Protein AF-A0A7X9BQW9-F1 (afdb_monomer)

Foldseek 3Di:
DPPDADECLVPQVVDPDDDDDDPDDPVVVVCCVVVVDKDDDFDQAAHFQDCQQQDADPVRDGLFHPPDGQQCSQVRHPPPDHGFHAHPVGDTRHGGDDDTD

Solvent-accessible surface area (backbone atoms only — not comparable to full-atom values): 6336 Å² total; per-residue (Å²): 115,55,88,59,78,58,74,45,72,85,47,54,90,76,48,100,71,86,83,89,42,62,99,66,61,68,67,59,54,49,34,35,78,71,64,76,38,78,58,78,65,51,34,93,53,31,24,42,36,43,68,76,56,64,35,60,52,95,89,68,52,46,57,35,59,85,90,49,57,54,79,59,31,49,83,64,38,63,92,94,55,62,35,48,23,64,52,99,88,67,53,57,40,30,58,64,34,63,68,63,131

Sequence (101 aa):
NTVMPWLFDSIEPLADGLVAHFETLIQAQIDVFSGKVSPSGLLPITLPASEEVIAVDEDGECISRNDVPGYDKDLYLPEGMTYAYKDEFGNEYKLGFGLTY

Secondary structure (DSSP, 8-state):
--SS----TTTGGG-S------S--HHHHHHHHTTSS------SSPPBS-GGGG-B-TTS-BSS-TTS-GGGGGGTSPTT--SB-B-TT--B--TT-----

Mean predicted aligned error: 3.21 Å

pLDDT: mean 93.96, std 2.71, range [81.0, 97.25]

Structure (mmCIF, N/C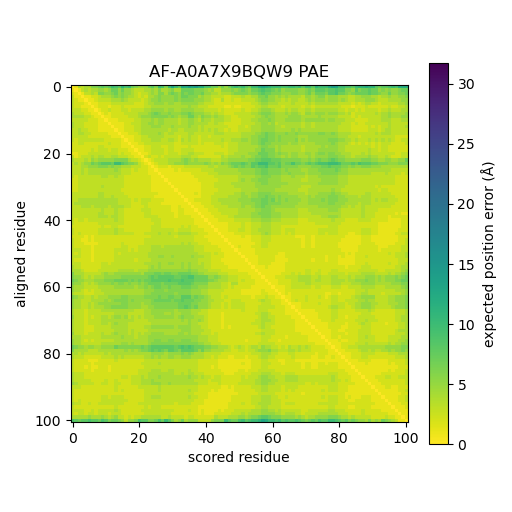A/C/O backbone):
data_AF-A0A7X9BQW9-F1
#
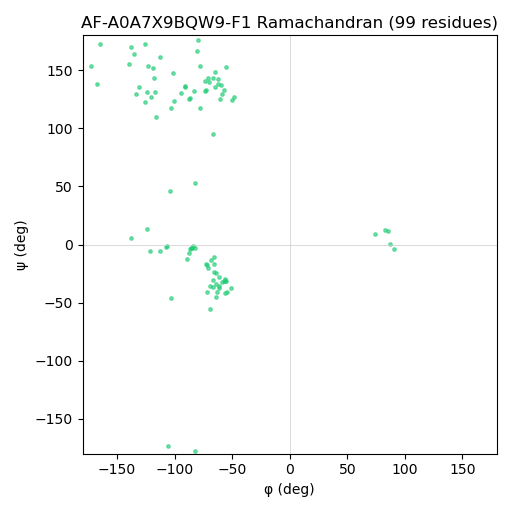_entry.id   AF-A0A7X9BQW9-F1
#
loop_
_atom_site.group_PDB
_atom_site.id
_atom_site.type_symbol
_atom_site.label_atom_id
_atom_site.label_alt_id
_atom_site.label_comp_id
_atom_site.label_asym_id
_atom_site.label_entity_id
_atom_site.label_seq_id
_atom_site.pdbx_PDB_ins_code
_atom_site.Cartn_x
_atom_site.Cartn_y
_atom_site.Cartn_z
_atom_site.occupancy
_atom_site.B_iso_or_equiv
_atom_site.auth_seq_id
_atom_site.auth_comp_id
_atom_site.auth_asym_id
_atom_site.auth_atom_id
_atom_site.pdbx_PDB_model_num
ATOM 1 N N . ASN A 1 1 ? 4.114 2.976 10.856 1.00 81.00 1 ASN A N 1
ATOM 2 C CA . ASN A 1 1 ? 3.975 4.334 10.290 1.00 81.00 1 ASN A CA 1
ATOM 3 C C . ASN A 1 1 ? 4.302 4.277 8.802 1.00 81.00 1 ASN A C 1
ATOM 5 O O . ASN A 1 1 ? 5.449 4.026 8.452 1.00 81.00 1 ASN A O 1
ATOM 9 N N . THR A 1 2 ? 3.306 4.456 7.939 1.00 86.94 2 THR A N 1
ATOM 10 C CA . THR A 1 2 ? 3.350 4.197 6.488 1.00 86.94 2 THR A CA 1
ATOM 11 C C . THR A 1 2 ? 3.466 5.504 5.691 1.00 86.94 2 THR A C 1
ATOM 13 O O . THR A 1 2 ? 2.749 5.721 4.725 1.00 86.94 2 THR A O 1
ATOM 16 N N . VAL A 1 3 ? 4.353 6.419 6.100 1.00 86.25 3 VAL A N 1
ATOM 17 C CA . VAL A 1 3 ? 4.564 7.712 5.403 1.00 86.25 3 VAL A CA 1
ATOM 18 C C . VAL A 1 3 ? 5.201 7.579 4.013 1.00 86.25 3 VAL A C 1
ATOM 20 O O . VAL A 1 3 ? 5.198 8.534 3.244 1.00 86.25 3 VAL A O 1
ATOM 23 N N . MET A 1 4 ? 5.739 6.403 3.689 1.00 89.12 4 MET A N 1
ATOM 24 C CA . MET A 1 4 ? 6.301 6.040 2.387 1.00 89.12 4 MET A CA 1
ATOM 25 C C . MET A 1 4 ? 5.813 4.637 1.994 1.00 89.12 4 MET A C 1
ATOM 27 O O . MET A 1 4 ? 5.329 3.911 2.869 1.00 89.12 4 MET A O 1
ATOM 31 N N . PRO A 1 5 ? 5.928 4.241 0.714 1.00 90.44 5 PRO A N 1
ATOM 32 C CA . PRO A 1 5 ? 5.650 2.871 0.299 1.00 90.44 5 PRO A CA 1
ATOM 33 C C . PRO A 1 5 ? 6.605 1.881 0.979 1.00 90.44 5 PRO A C 1
ATOM 35 O O . PRO A 1 5 ? 7.799 2.147 1.096 1.00 90.44 5 PRO A O 1
ATOM 38 N N . TRP A 1 6 ? 6.066 0.745 1.416 1.00 92.12 6 TRP A N 1
ATOM 39 C CA . TRP A 1 6 ? 6.804 -0.347 2.052 1.00 92.12 6 TRP A CA 1
ATOM 40 C C . TRP A 1 6 ? 6.666 -1.620 1.223 1.00 92.12 6 TRP A C 1
ATOM 42 O O . TRP A 1 6 ? 5.645 -1.814 0.563 1.00 92.12 6 TRP A O 1
ATOM 52 N N . LEU A 1 7 ? 7.676 -2.482 1.307 1.00 94.56 7 LEU A N 1
ATOM 53 C CA . LEU A 1 7 ? 7.632 -3.845 0.788 1.00 94.56 7 LEU A CA 1
ATOM 54 C C . LEU A 1 7 ? 7.060 -4.772 1.861 1.00 94.56 7 LEU A C 1
ATOM 56 O O . LEU A 1 7 ? 7.542 -4.769 2.996 1.00 94.56 7 LEU A O 1
ATOM 60 N N . PHE A 1 8 ? 6.009 -5.514 1.514 1.00 92.44 8 PHE A N 1
ATOM 61 C CA . PHE A 1 8 ? 5.297 -6.414 2.432 1.00 92.44 8 PHE A CA 1
ATOM 62 C C . PHE A 1 8 ? 5.447 -7.894 2.082 1.00 92.44 8 PHE A C 1
ATOM 64 O O . PHE A 1 8 ? 5.049 -8.735 2.880 1.00 92.44 8 PHE A O 1
ATOM 71 N N . ASP A 1 9 ? 6.076 -8.209 0.956 1.00 89.75 9 ASP A N 1
ATOM 72 C CA . ASP A 1 9 ? 6.349 -9.565 0.471 1.00 89.75 9 ASP A CA 1
ATOM 73 C C . ASP A 1 9 ? 7.020 -10.477 1.508 1.00 89.75 9 ASP A C 1
ATOM 75 O O . ASP A 1 9 ? 6.689 -11.654 1.610 1.00 89.75 9 ASP A O 1
ATOM 79 N N . SER A 1 10 ? 7.919 -9.928 2.321 1.00 90.12 10 SER A N 1
ATOM 80 C CA . SER A 1 10 ? 8.596 -10.659 3.398 1.00 90.12 10 SER A CA 1
ATOM 81 C C . SER A 1 10 ? 7.872 -10.629 4.750 1.00 90.12 10 SER A C 1
ATOM 83 O O . SER A 1 10 ? 8.246 -11.374 5.656 1.00 90.12 10 SER A O 1
ATOM 85 N N . ILE A 1 11 ? 6.865 -9.766 4.914 1.00 90.12 11 ILE A N 1
ATOM 86 C CA . ILE A 1 11 ? 6.200 -9.501 6.200 1.00 90.12 11 ILE A CA 1
ATOM 87 C C . ILE A 1 11 ? 4.846 -10.198 6.277 1.00 90.12 11 ILE A C 1
ATOM 89 O O . ILE A 1 11 ? 4.534 -10.804 7.299 1.00 90.12 11 ILE A O 1
ATOM 93 N N . GLU A 1 12 ? 4.042 -10.095 5.222 1.00 92.50 12 GLU A N 1
ATOM 94 C CA . GLU A 1 12 ? 2.680 -10.629 5.183 1.00 92.50 12 GLU A CA 1
ATOM 95 C C . GLU A 1 12 ? 2.614 -12.136 5.478 1.00 92.50 12 GLU A C 1
ATOM 97 O O . GLU A 1 12 ? 1.834 -12.490 6.362 1.00 92.50 12 GLU A O 1
ATOM 102 N N . PRO A 1 13 ? 3.512 -13.002 4.957 1.00 92.38 13 PRO A N 1
ATOM 103 C CA . PRO A 1 13 ? 3.467 -14.436 5.266 1.00 92.38 13 PRO A CA 1
ATOM 104 C C . PRO A 1 13 ? 3.749 -14.781 6.737 1.00 92.38 13 PRO A C 1
ATOM 106 O O . PRO A 1 13 ? 3.620 -15.933 7.151 1.00 92.38 13 PRO A O 1
ATOM 109 N N . LEU A 1 14 ? 4.220 -13.808 7.523 1.00 94.56 14 LEU A N 1
ATOM 110 C CA . LEU A 1 14 ? 4.582 -13.964 8.931 1.00 94.56 14 LEU A CA 1
ATOM 111 C C . LEU A 1 14 ? 3.560 -13.318 9.878 1.00 94.56 14 LEU A C 1
ATOM 113 O O . LEU A 1 14 ? 3.759 -13.370 11.094 1.00 94.56 14 LEU A O 1
ATOM 117 N N . ALA A 1 15 ? 2.511 -12.679 9.354 1.00 92.88 15 ALA A N 1
ATOM 118 C CA . ALA A 1 15 ? 1.579 -11.8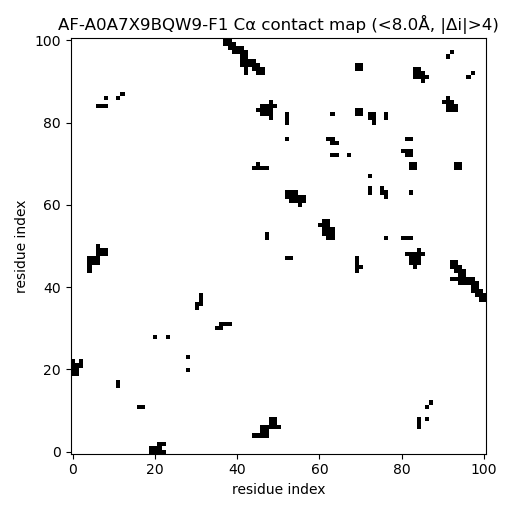74 10.131 1.00 92.88 15 ALA A CA 1
ATOM 119 C C . ALA A 1 15 ? 0.130 -12.351 9.963 1.00 92.88 15 ALA A C 1
ATOM 121 O O . ALA A 1 15 ? -0.375 -12.440 8.855 1.00 92.88 15 ALA A O 1
ATOM 122 N N . ASP A 1 16 ? -0.589 -12.537 11.076 1.00 93.00 16 ASP A N 1
ATOM 123 C CA . ASP A 1 16 ? -2.037 -12.820 11.046 1.00 93.00 16 ASP A CA 1
ATOM 124 C C . ASP A 1 16 ? -2.882 -11.586 10.672 1.00 93.00 16 ASP A C 1
ATOM 126 O O . ASP A 1 16 ? -4.072 -11.683 10.374 1.00 93.00 16 ASP A O 1
ATOM 130 N N . GLY A 1 17 ? -2.291 -10.394 10.755 1.00 89.94 17 GLY A N 1
ATOM 131 C CA . GLY A 1 17 ? -2.965 -9.143 10.451 1.00 89.94 17 GLY A CA 1
ATOM 132 C C . GLY A 1 17 ? -1.987 -7.984 10.341 1.00 89.94 17 GLY A C 1
ATOM 133 O O . GLY A 1 17 ? -1.074 -7.831 11.155 1.00 89.94 17 GLY A O 1
ATOM 134 N N . LEU A 1 18 ? -2.207 -7.135 9.340 1.00 90.31 18 LEU A N 1
ATOM 135 C CA . LEU A 1 18 ? -1.374 -5.973 9.065 1.00 90.31 18 LEU A CA 1
ATOM 136 C C . LEU A 1 18 ? -2.213 -4.699 9.147 1.00 90.31 18 LEU A C 1
ATOM 138 O O . LEU A 1 18 ? -3.234 -4.564 8.476 1.00 90.31 18 LEU A O 1
ATOM 142 N N . VAL A 1 19 ? -1.761 -3.737 9.956 1.00 91.19 19 VAL A N 1
ATOM 143 C CA . VAL A 1 19 ? -2.383 -2.411 10.029 1.00 91.19 19 VAL A CA 1
ATOM 144 C C . VAL A 1 19 ? -1.398 -1.351 9.565 1.00 91.19 19 VAL A C 1
ATOM 146 O O . VAL A 1 19 ? -0.432 -1.016 10.253 1.00 91.19 19 VAL A O 1
ATOM 149 N N . ALA A 1 20 ? -1.680 -0.777 8.398 1.00 90.31 20 ALA A N 1
ATOM 150 C CA . ALA A 1 20 ? -1.010 0.424 7.933 1.00 90.31 20 ALA A CA 1
ATOM 151 C C . ALA A 1 20 ? -1.607 1.644 8.647 1.00 90.31 20 ALA A C 1
ATOM 153 O O . ALA A 1 20 ? -2.789 1.954 8.502 1.00 90.31 20 ALA A O 1
ATOM 154 N N . HIS A 1 21 ? -0.784 2.350 9.420 1.00 90.88 21 HIS A N 1
ATOM 155 C CA . HIS A 1 21 ? -1.171 3.596 10.078 1.00 90.88 21 HIS A CA 1
ATOM 156 C C . HIS A 1 21 ? -0.225 4.725 9.671 1.00 90.88 21 HIS A C 1
ATOM 158 O O . HIS A 1 21 ? 0.951 4.494 9.391 1.00 90.88 21 HIS A O 1
ATOM 164 N N . PHE A 1 22 ? -0.725 5.954 9.715 1.00 90.00 22 PHE A N 1
ATOM 165 C CA . PHE A 1 22 ? 0.045 7.171 9.460 1.00 90.00 22 PHE A CA 1
ATOM 166 C C . PHE A 1 22 ? 0.326 7.907 10.774 1.00 90.00 22 PHE A C 1
ATOM 168 O O . PHE A 1 22 ? 0.014 7.409 11.864 1.00 90.00 22 PHE A O 1
ATOM 175 N N . GLU A 1 23 ? 0.903 9.102 10.682 1.00 89.44 23 GLU A N 1
ATOM 176 C CA . GLU A 1 23 ? 0.985 10.021 11.812 1.00 89.44 23 GLU A CA 1
ATOM 177 C C . GLU A 1 23 ? -0.420 10.500 12.196 1.00 89.44 23 GLU A C 1
ATOM 179 O O . GLU A 1 23 ? -0.989 11.416 11.608 1.00 89.44 23 GLU A O 1
ATOM 184 N N . THR A 1 24 ? -1.006 9.818 13.177 1.00 88.50 24 THR A N 1
ATOM 185 C CA . THR A 1 24 ? -2.329 10.104 13.734 1.00 88.50 24 THR A CA 1
ATOM 186 C C . THR A 1 24 ? -2.302 9.969 15.254 1.00 88.50 24 THR A C 1
ATOM 188 O O . THR A 1 24 ? -1.336 9.470 15.836 1.00 88.50 24 THR A O 1
ATOM 191 N N . LEU A 1 25 ? -3.377 10.392 15.915 1.00 93.94 25 LEU A N 1
ATOM 192 C CA . LEU A 1 25 ? -3.518 10.318 17.365 1.00 93.94 25 LEU A CA 1
ATOM 193 C C . LEU A 1 25 ? -3.398 8.868 17.856 1.00 93.94 25 LEU A C 1
ATOM 195 O O . LEU A 1 25 ? -4.121 7.991 17.386 1.00 93.94 25 LEU A O 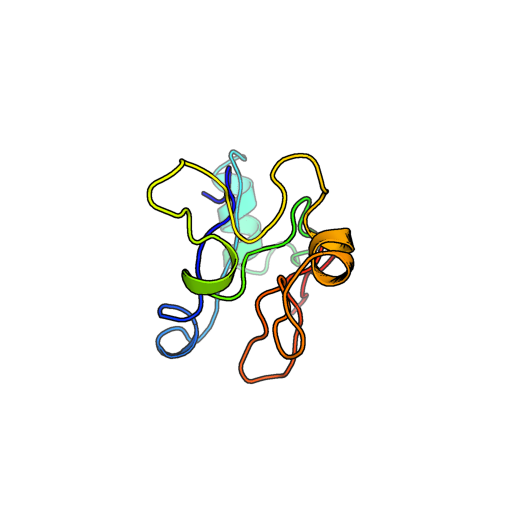1
ATOM 199 N N . ILE A 1 26 ? -2.550 8.630 18.861 1.00 94.44 26 ILE A N 1
ATOM 200 C CA . ILE A 1 26 ? -2.378 7.303 19.483 1.00 94.44 26 ILE A CA 1
ATOM 201 C C . ILE A 1 26 ? -3.727 6.746 19.957 1.00 94.44 26 ILE A C 1
ATOM 203 O O . ILE A 1 26 ? -4.026 5.577 19.733 1.00 94.44 26 ILE A O 1
ATOM 207 N N . GLN A 1 27 ? -4.583 7.590 20.542 1.00 96.44 27 GLN A N 1
ATOM 208 C CA . GLN A 1 27 ? -5.909 7.165 20.994 1.00 96.44 27 GLN A CA 1
ATOM 209 C C . GLN A 1 27 ? -6.790 6.654 19.846 1.00 96.44 27 GLN A C 1
ATOM 211 O O . GLN A 1 27 ? -7.508 5.680 20.032 1.00 96.44 27 GLN A O 1
ATOM 216 N N . ALA A 1 28 ? -6.721 7.266 18.658 1.00 94.19 28 ALA A N 1
ATOM 217 C CA . ALA A 1 28 ? -7.486 6.804 17.500 1.00 94.19 28 ALA A CA 1
ATOM 218 C C . ALA A 1 28 ? -7.003 5.427 17.023 1.00 94.19 28 ALA A C 1
ATOM 220 O O . ALA A 1 28 ? -7.816 4.584 16.659 1.00 94.19 28 ALA A O 1
ATOM 221 N N . GLN A 1 29 ? -5.693 5.172 17.088 1.00 93.38 29 GLN A N 1
ATOM 222 C CA . GLN A 1 29 ? -5.126 3.857 16.777 1.00 93.38 29 GLN A CA 1
ATOM 223 C C . GLN A 1 29 ? -5.610 2.800 17.781 1.00 93.38 29 GLN A C 1
ATOM 225 O O . GLN A 1 29 ? -6.061 1.735 17.374 1.00 93.38 29 GLN A O 1
ATOM 230 N N . ILE A 1 30 ? -5.598 3.114 19.083 1.00 95.12 30 ILE A N 1
ATOM 231 C CA . ILE A 1 30 ? -6.100 2.218 20.139 1.00 95.12 30 ILE A CA 1
ATOM 232 C C . ILE A 1 30 ? -7.604 1.953 19.984 1.00 95.12 30 ILE A C 1
ATOM 234 O O . ILE A 1 30 ? -8.048 0.819 20.158 1.00 95.12 30 ILE A O 1
ATOM 238 N N . ASP A 1 31 ? -8.397 2.970 19.646 1.00 96.19 31 ASP A N 1
ATOM 239 C CA . ASP A 1 31 ? -9.837 2.820 19.419 1.00 96.19 31 ASP A CA 1
ATOM 240 C C . ASP A 1 31 ? -10.128 1.865 18.244 1.00 96.19 31 ASP A C 1
ATOM 242 O O . ASP A 1 31 ? -11.059 1.066 18.332 1.00 96.19 31 ASP A O 1
ATOM 246 N N . VAL A 1 32 ? -9.301 1.879 17.191 1.00 95.00 32 VAL A N 1
ATOM 247 C CA . VAL A 1 32 ? -9.371 0.876 16.119 1.00 95.00 32 VAL A CA 1
ATOM 248 C C . VAL A 1 32 ? -8.908 -0.483 16.638 1.00 95.00 32 VAL A C 1
ATOM 250 O O . VAL A 1 32 ? -9.676 -1.429 16.617 1.00 95.00 32 VAL A O 1
ATOM 253 N N . PHE A 1 33 ? -7.710 -0.617 17.209 1.00 92.81 33 PHE A N 1
ATOM 254 C CA . PHE A 1 33 ? -7.209 -1.927 17.664 1.00 92.81 33 PHE A CA 1
ATOM 255 C C . PHE A 1 33 ? -8.114 -2.633 18.685 1.00 92.81 33 PHE A C 1
ATOM 257 O O . PHE A 1 33 ? -8.177 -3.858 18.708 1.00 92.81 33 PHE A O 1
ATOM 264 N N . SER A 1 34 ? -8.825 -1.873 19.520 1.00 95.25 34 SER A N 1
ATOM 265 C CA . SER A 1 34 ? -9.782 -2.404 20.501 1.00 95.25 34 SER A CA 1
ATOM 266 C C . SER A 1 34 ? -11.168 -2.724 19.925 1.00 95.25 34 SER A C 1
ATOM 268 O O . SER A 1 34 ? -12.031 -3.194 20.664 1.00 95.25 34 SER A O 1
ATOM 270 N N . GLY A 1 35 ? -11.412 -2.452 18.639 1.00 95.19 35 GLY A N 1
ATOM 271 C CA . GLY A 1 35 ? -12.703 -2.657 17.980 1.00 95.19 35 GLY A CA 1
ATOM 272 C C . GLY A 1 35 ? -13.774 -1.628 18.356 1.00 95.19 35 GLY A C 1
ATOM 273 O O . GLY A 1 35 ? -14.935 -1.783 17.984 1.00 95.19 35 GLY A O 1
ATOM 274 N N . LYS A 1 36 ? -13.412 -0.561 19.081 1.00 97.25 36 LYS A N 1
ATOM 275 C CA . LYS A 1 36 ? -14.331 0.537 19.424 1.00 97.25 36 LYS A CA 1
ATOM 276 C C . LYS A 1 36 ? -14.761 1.320 18.180 1.00 97.25 36 LYS A C 1
ATOM 278 O O . LYS A 1 36 ? -15.868 1.856 18.152 1.00 97.25 36 LYS A O 1
ATOM 283 N N . VAL A 1 37 ? -13.895 1.391 17.169 1.00 95.69 37 VAL A N 1
ATOM 284 C CA . VAL A 1 37 ? -14.176 1.989 15.858 1.00 95.69 37 VAL A CA 1
ATOM 285 C C . VAL A 1 37 ? -13.691 1.043 14.761 1.00 95.69 37 VAL A C 1
ATOM 287 O O . VAL 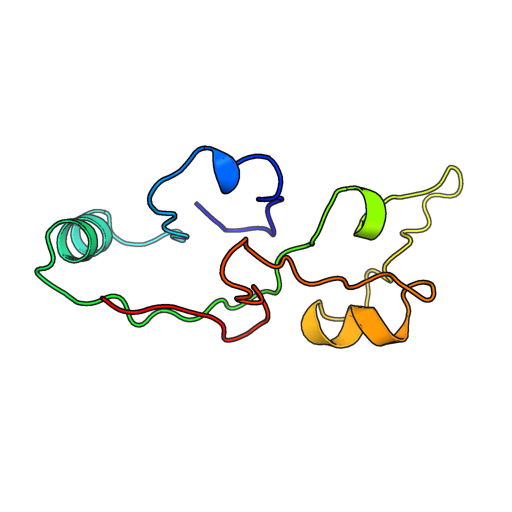A 1 37 ? -12.541 0.619 14.780 1.00 95.69 37 VAL A O 1
ATOM 290 N N . SER A 1 38 ? -14.543 0.739 13.781 1.00 95.38 38 SER A N 1
ATOM 291 C CA . SER A 1 38 ? -14.145 -0.065 12.619 1.00 95.38 38 SER A CA 1
ATOM 292 C C . SER A 1 38 ? -13.185 0.702 11.696 1.00 95.38 38 SER A C 1
ATOM 294 O O . SER A 1 38 ? -13.404 1.895 11.445 1.00 95.38 38 SER A O 1
ATOM 296 N N . PRO A 1 39 ? -12.148 0.047 11.139 1.00 95.38 39 PRO A N 1
ATOM 297 C CA . PRO A 1 39 ? -11.277 0.669 10.160 1.00 95.38 39 PRO A CA 1
ATOM 298 C C . PRO A 1 39 ? -12.076 0.984 8.892 1.00 95.38 39 PRO A C 1
ATOM 300 O O . PRO A 1 39 ? -12.897 0.195 8.423 1.00 95.38 39 PRO A O 1
ATOM 303 N N . SER A 1 40 ? -11.842 2.189 8.379 1.00 94.75 40 SER A N 1
ATOM 304 C CA . SER A 1 40 ? -12.469 2.742 7.169 1.00 94.75 40 SER A CA 1
ATOM 305 C C . SER A 1 40 ? -11.465 3.496 6.290 1.00 94.75 40 SER A C 1
ATOM 307 O O . SER A 1 40 ? -11.842 4.140 5.313 1.00 94.75 40 SER A O 1
ATOM 309 N N . GLY A 1 41 ? -10.180 3.449 6.655 1.00 94.25 41 GLY A N 1
ATOM 310 C CA . GLY A 1 41 ? -9.111 4.087 5.902 1.00 94.25 41 GLY A CA 1
ATOM 311 C C . GLY A 1 41 ? -8.846 3.351 4.594 1.00 94.25 41 GLY A C 1
ATOM 312 O O . GLY A 1 41 ? -8.892 2.125 4.546 1.00 94.25 41 GLY A O 1
ATOM 313 N N . LEU A 1 42 ? -8.529 4.120 3.556 1.00 95.69 42 LEU A N 1
ATOM 314 C CA . LEU A 1 42 ? -8.103 3.617 2.257 1.00 95.69 42 LEU A CA 1
ATOM 315 C C . LEU A 1 42 ? -6.680 4.109 1.991 1.00 95.69 42 LEU A C 1
ATOM 317 O O . LEU A 1 42 ? -6.334 5.237 2.355 1.00 95.69 42 LEU A O 1
ATOM 321 N N . LEU A 1 43 ? -5.855 3.276 1.364 1.00 95.38 43 LEU A N 1
ATOM 322 C CA . LEU A 1 43 ? -4.475 3.608 1.047 1.00 95.38 43 LEU A CA 1
ATOM 323 C C . LEU A 1 43 ? -4.418 4.839 0.125 1.00 95.38 43 LEU A C 1
ATOM 325 O O . LEU A 1 43 ? -5.009 4.816 -0.955 1.00 95.38 43 LEU A O 1
ATOM 329 N N . PRO A 1 44 ? -3.679 5.902 0.493 1.00 94.31 44 PRO A N 1
ATOM 330 C CA . PRO A 1 44 ? -3.470 7.070 -0.363 1.00 94.31 44 PRO A CA 1
ATOM 331 C C . PRO A 1 44 ? -2.321 6.873 -1.369 1.00 94.31 44 PRO A C 1
ATOM 333 O O . PRO A 1 44 ? -2.022 7.773 -2.149 1.00 94.31 44 PRO A O 1
ATOM 336 N N . ILE A 1 45 ? -1.655 5.716 -1.333 1.00 94.25 45 ILE A N 1
ATOM 337 C CA . ILE A 1 45 ? -0.515 5.332 -2.171 1.00 94.25 45 ILE A CA 1
ATOM 338 C C . ILE A 1 45 ? -0.663 3.866 -2.591 1.00 94.25 45 ILE A C 1
ATOM 340 O O . ILE A 1 45 ? -1.322 3.093 -1.906 1.00 94.25 45 ILE A O 1
ATOM 344 N N . THR A 1 46 ? -0.050 3.476 -3.707 1.00 96.06 46 THR A N 1
ATOM 345 C CA . THR A 1 46 ? 0.081 2.057 -4.092 1.00 96.06 46 THR A CA 1
ATOM 346 C C . THR A 1 46 ? 1.379 1.503 -3.523 1.00 96.06 46 THR A C 1
ATOM 348 O O . THR A 1 46 ? 2.403 2.186 -3.595 1.00 96.06 46 THR A O 1
ATOM 351 N N . LEU A 1 47 ? 1.341 0.298 -2.955 1.00 95.81 47 LEU A N 1
ATOM 352 C CA . LEU A 1 47 ? 2.526 -0.349 -2.393 1.00 95.81 47 LEU A CA 1
ATOM 353 C C . LEU A 1 47 ? 3.225 -1.224 -3.445 1.00 95.81 47 LEU A C 1
ATOM 355 O O . LEU A 1 47 ? 2.528 -1.952 -4.152 1.00 95.81 47 LEU A O 1
ATOM 359 N N . PRO A 1 48 ? 4.565 -1.157 -3.558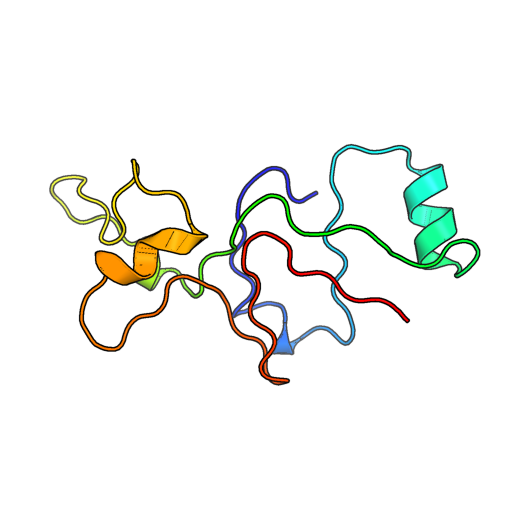 1.00 96.50 48 PRO A N 1
ATOM 360 C CA . PRO A 1 48 ? 5.329 -1.951 -4.511 1.00 96.50 48 PRO A CA 1
ATOM 361 C C . PRO A 1 48 ? 5.280 -3.445 -4.180 1.00 96.50 48 PRO A C 1
ATOM 363 O O . PRO A 1 48 ? 5.324 -3.830 -3.014 1.00 96.50 48 PRO A O 1
ATOM 366 N N . ALA A 1 49 ? 5.230 -4.278 -5.217 1.00 96.81 49 ALA A N 1
ATOM 367 C CA . ALA A 1 49 ? 5.124 -5.725 -5.099 1.00 96.81 49 ALA A CA 1
ATOM 368 C C . ALA A 1 49 ? 6.390 -6.392 -4.551 1.00 96.81 49 ALA A C 1
ATOM 370 O O . ALA A 1 49 ? 6.290 -7.371 -3.820 1.00 96.81 49 ALA A O 1
ATOM 371 N N . SER A 1 50 ? 7.562 -5.872 -4.911 1.00 95.75 50 SER A N 1
ATOM 372 C CA . SER A 1 50 ? 8.869 -6.429 -4.559 1.00 95.75 50 SER A CA 1
ATOM 373 C C . SER A 1 50 ? 9.976 -5.397 -4.801 1.00 95.75 50 SER A C 1
ATOM 375 O O . SER A 1 50 ? 9.737 -4.337 -5.388 1.00 95.75 50 SER A O 1
ATOM 377 N N . GLU A 1 51 ? 11.204 -5.715 -4.388 1.00 96.00 51 GLU A N 1
ATOM 378 C CA . GLU A 1 51 ? 12.392 -4.930 -4.756 1.00 96.00 51 GLU A CA 1
ATOM 379 C C . GLU A 1 51 ? 12.584 -4.851 -6.280 1.00 96.00 51 GLU A C 1
ATOM 381 O O . GLU A 1 51 ? 13.028 -3.829 -6.796 1.00 96.00 51 GLU A O 1
ATOM 386 N N . GLU A 1 52 ? 12.187 -5.891 -7.020 1.00 96.00 52 GLU A N 1
ATOM 387 C CA . GLU A 1 52 ? 12.382 -5.980 -8.471 1.00 96.00 52 GLU A CA 1
ATOM 388 C C . GLU A 1 52 ? 11.618 -4.900 -9.241 1.00 96.00 52 GLU A C 1
ATOM 390 O O . GLU A 1 52 ? 12.124 -4.414 -10.243 1.00 96.00 52 GLU A O 1
ATOM 395 N N . VAL A 1 53 ? 10.433 -4.480 -8.778 1.00 96.00 53 VAL A N 1
ATOM 396 C CA . VAL A 1 53 ? 9.611 -3.453 -9.458 1.00 96.00 53 VAL A CA 1
ATOM 397 C C . VAL A 1 53 ? 9.997 -2.015 -9.090 1.00 96.00 53 VAL A C 1
ATOM 399 O O . VAL A 1 53 ? 9.440 -1.049 -9.623 1.00 96.00 53 VAL A O 1
ATOM 402 N N . ILE A 1 54 ? 10.955 -1.854 -8.179 1.00 95.38 54 ILE A N 1
ATOM 403 C CA . ILE A 1 54 ? 11.556 -0.570 -7.790 1.00 95.38 54 ILE A CA 1
ATOM 404 C C . ILE A 1 54 ? 13.079 -0.573 -7.964 1.00 95.38 54 ILE A C 1
ATOM 406 O O . ILE A 1 54 ? 13.756 0.320 -7.454 1.00 95.38 54 ILE A O 1
ATOM 410 N N . ALA A 1 55 ? 13.616 -1.573 -8.665 1.00 96.56 55 ALA A N 1
ATOM 411 C CA . ALA A 1 55 ? 15.042 -1.700 -8.898 1.00 96.56 55 ALA A CA 1
ATOM 412 C C . ALA A 1 55 ? 15.566 -0.509 -9.708 1.00 96.56 55 ALA A C 1
ATOM 414 O O . ALA A 1 55 ? 14.905 -0.021 -10.628 1.00 96.56 55 ALA A O 1
ATOM 415 N N . VAL A 1 56 ? 16.769 -0.066 -9.358 1.00 96.44 56 VAL A N 1
ATOM 416 C CA . VAL A 1 56 ? 17.493 1.009 -10.037 1.00 96.44 56 VAL A CA 1
ATOM 417 C C . VAL A 1 56 ? 18.771 0.415 -10.611 1.00 96.44 56 VAL A C 1
ATOM 419 O O . VAL A 1 56 ? 19.470 -0.318 -9.908 1.00 96.44 56 VAL A O 1
ATOM 422 N N . ASP A 1 57 ? 19.046 0.686 -11.881 1.00 95.12 57 ASP A N 1
ATOM 423 C CA . ASP A 1 57 ? 20.236 0.178 -12.561 1.00 95.12 57 ASP A CA 1
ATOM 424 C C . ASP A 1 57 ? 21.500 1.016 -12.276 1.00 95.12 57 ASP A C 1
ATOM 426 O O . ASP A 1 57 ? 21.496 1.955 -11.474 1.00 95.12 57 ASP A O 1
ATOM 430 N N . GLU A 1 58 ? 22.617 0.645 -12.909 1.00 97.00 58 GLU A N 1
ATOM 431 C CA . GLU A 1 58 ? 23.913 1.318 -12.735 1.00 97.00 58 GLU A CA 1
ATOM 432 C C . GLU A 1 58 ? 23.922 2.767 -13.256 1.00 97.00 58 GLU A C 1
ATOM 434 O O . GLU A 1 58 ? 24.720 3.576 -12.779 1.00 97.00 58 GLU A O 1
ATOM 439 N N . ASP A 1 59 ? 23.026 3.103 -14.189 1.00 96.19 59 ASP A N 1
ATOM 440 C CA . ASP A 1 59 ? 22.863 4.448 -14.748 1.00 96.19 59 ASP A CA 1
ATOM 441 C C . ASP A 1 59 ? 21.912 5.318 -13.898 1.00 96.19 59 ASP A C 1
ATOM 443 O O . ASP A 1 59 ? 21.773 6.520 -14.139 1.00 96.19 59 ASP A O 1
ATOM 447 N N . GLY A 1 60 ? 21.308 4.746 -12.848 1.00 94.25 60 GLY A N 1
ATOM 448 C CA . GLY A 1 60 ? 20.385 5.435 -11.949 1.00 94.25 60 GLY A CA 1
ATOM 449 C C . GLY A 1 60 ? 18.937 5.450 -12.443 1.00 94.25 60 GLY A C 1
ATOM 450 O O . GLY A 1 60 ? 18.108 6.169 -11.875 1.00 94.25 60 GLY A O 1
ATOM 451 N N . GLU A 1 61 ? 18.613 4.664 -13.468 1.00 93.81 61 GLU A N 1
ATOM 452 C CA . GLU A 1 61 ? 17.270 4.568 -14.022 1.00 93.81 61 GLU A CA 1
ATOM 453 C C . GLU A 1 61 ? 16.458 3.516 -13.258 1.00 93.81 61 GLU A C 1
ATOM 455 O O . GLU A 1 61 ? 16.865 2.367 -13.076 1.00 93.81 61 GLU A O 1
ATOM 460 N N . CYS A 1 62 ? 15.286 3.925 -12.771 1.00 95.25 62 CYS A N 1
ATOM 461 C CA . CYS A 1 62 ? 14.373 3.026 -12.074 1.00 95.25 62 CYS A CA 1
ATOM 462 C C . CYS A 1 62 ? 13.528 2.252 -13.088 1.00 95.25 62 CYS A C 1
ATOM 464 O O . CYS A 1 62 ? 12.897 2.854 -13.961 1.00 95.25 62 CYS A O 1
ATOM 466 N N . ILE A 1 63 ? 13.430 0.933 -12.913 1.00 95.62 63 ILE A N 1
ATOM 467 C CA . ILE A 1 63 ? 12.591 0.054 -13.743 1.00 95.62 63 ILE A CA 1
ATOM 468 C C . ILE A 1 63 ? 11.125 0.501 -13.765 1.00 95.62 63 ILE A C 1
ATOM 470 O O . ILE A 1 63 ? 10.443 0.363 -14.780 1.00 95.62 63 ILE A O 1
ATOM 474 N N . SER A 1 64 ? 10.644 1.095 -12.666 1.00 94.31 64 SER A N 1
ATOM 475 C CA . SER A 1 64 ? 9.373 1.806 -12.645 1.00 94.31 64 SER A CA 1
ATOM 476 C C . SER A 1 64 ? 9.601 3.313 -12.677 1.00 94.31 64 SER A C 1
ATOM 478 O O . SER A 1 64 ? 10.131 3.914 -11.744 1.00 94.31 64 SER A O 1
ATOM 480 N N . ARG A 1 65 ? 9.114 3.961 -13.735 1.00 93.44 65 ARG A N 1
ATOM 481 C CA . ARG A 1 65 ? 9.264 5.408 -13.944 1.00 93.44 65 ARG A CA 1
ATOM 482 C C . ARG A 1 65 ? 8.854 6.224 -12.714 1.00 93.44 65 ARG A C 1
ATOM 484 O O . ARG A 1 65 ? 7.740 6.070 -12.208 1.00 93.44 65 ARG A O 1
ATOM 491 N N . ASN A 1 66 ? 9.754 7.071 -12.217 1.00 91.44 66 ASN A N 1
ATOM 492 C CA . ASN A 1 66 ? 9.575 7.805 -10.956 1.00 91.44 66 ASN A CA 1
ATOM 493 C C . ASN A 1 66 ? 8.518 8.923 -11.026 1.00 91.44 66 ASN A C 1
ATOM 495 O O . ASN A 1 66 ? 8.001 9.337 -9.992 1.00 91.44 66 ASN A O 1
ATOM 499 N N . ASP A 1 67 ? 8.183 9.395 -12.225 1.00 92.88 67 ASP A N 1
ATOM 500 C CA . ASP A 1 67 ? 7.170 10.421 -12.501 1.00 92.88 67 ASP A CA 1
ATOM 501 C C . ASP A 1 67 ? 5.751 9.854 -12.680 1.00 92.88 67 ASP A C 1
ATOM 503 O O . ASP A 1 67 ? 4.783 10.613 -12.753 1.00 92.88 67 ASP A O 1
ATOM 507 N N . VAL A 1 68 ? 5.609 8.526 -12.723 1.00 94.50 68 VAL A N 1
ATOM 508 C CA . VAL A 1 68 ? 4.324 7.841 -12.892 1.00 94.50 68 VAL A CA 1
ATOM 509 C C . VAL A 1 68 ? 3.746 7.468 -11.522 1.00 94.50 68 VAL A C 1
ATOM 511 O O . VAL A 1 68 ? 4.446 6.855 -10.705 1.00 94.50 68 VAL A O 1
ATOM 514 N N . PRO A 1 69 ? 2.468 7.791 -11.243 1.00 94.12 69 PRO A N 1
ATOM 515 C CA . PRO A 1 69 ? 1.837 7.400 -9.992 1.00 94.12 69 PRO A CA 1
ATOM 516 C C . PRO A 1 69 ? 1.711 5.877 -9.894 1.00 94.12 69 PRO A C 1
ATOM 518 O O . PRO A 1 69 ? 1.518 5.187 -10.890 1.00 94.12 69 PRO A O 1
ATOM 521 N N . GLY A 1 70 ? 1.776 5.342 -8.673 1.00 94.19 70 GLY A N 1
ATOM 522 C CA . GLY A 1 70 ? 1.865 3.895 -8.454 1.00 94.19 70 GLY A CA 1
ATOM 523 C C . GLY A 1 70 ? 0.744 3.058 -9.084 1.00 94.19 70 GLY A C 1
ATOM 524 O O . GLY A 1 70 ? 1.004 1.947 -9.527 1.00 94.19 70 GLY A O 1
ATOM 525 N N . TYR A 1 71 ? -0.472 3.600 -9.196 1.00 93.56 71 TYR A N 1
ATOM 526 C CA . TYR A 1 71 ? -1.602 2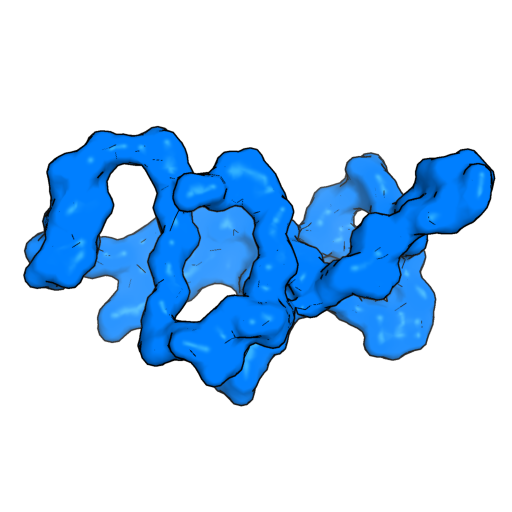.903 -9.821 1.00 93.56 71 TYR A CA 1
ATOM 527 C C . TYR A 1 71 ? -1.493 2.783 -11.355 1.00 93.56 71 TYR A C 1
ATOM 529 O O . TYR A 1 71 ? -2.165 1.930 -11.925 1.00 93.56 71 TYR A O 1
ATOM 537 N N . ASP A 1 72 ? -0.644 3.592 -12.002 1.00 96.06 72 ASP A N 1
ATOM 538 C CA . ASP A 1 72 ? -0.416 3.598 -13.458 1.00 96.06 72 ASP A CA 1
ATOM 539 C C . ASP A 1 72 ? 0.949 3.004 -13.855 1.00 96.06 72 ASP A C 1
ATOM 541 O O . ASP A 1 72 ? 1.265 2.908 -15.044 1.00 96.06 72 ASP A O 1
ATOM 545 N N . LYS A 1 73 ? 1.786 2.602 -12.886 1.00 95.75 73 LYS A N 1
ATOM 546 C CA . LYS A 1 73 ? 3.148 2.103 -13.156 1.00 95.75 73 LYS A CA 1
ATOM 547 C C . LYS A 1 73 ? 3.172 0.834 -14.014 1.00 95.75 73 LYS A C 1
ATOM 549 O O . LYS A 1 73 ? 4.118 0.665 -14.779 1.00 95.75 73 LYS A O 1
ATOM 554 N N . ASP A 1 74 ? 2.127 0.006 -13.960 1.00 96.19 74 ASP A N 1
ATOM 555 C CA . ASP A 1 74 ? 1.999 -1.225 -14.758 1.00 96.19 74 ASP A CA 1
ATOM 556 C C . ASP A 1 74 ? 2.117 -0.969 -16.271 1.00 96.19 74 ASP A C 1
ATOM 558 O O . ASP A 1 74 ? 2.633 -1.810 -16.997 1.00 96.19 74 ASP A O 1
ATOM 562 N N . LEU A 1 75 ? 1.714 0.214 -16.758 1.00 94.88 75 LEU A N 1
ATOM 563 C CA . LEU A 1 75 ? 1.802 0.586 -18.179 1.00 94.88 75 LEU A CA 1
ATOM 564 C C . LEU A 1 75 ? 3.243 0.711 -18.697 1.00 94.88 75 LEU A C 1
ATOM 566 O O . LEU A 1 75 ? 3.461 0.762 -19.908 1.00 94.88 75 LEU A O 1
ATOM 570 N N . TYR A 1 76 ? 4.209 0.823 -17.787 1.00 94.31 76 TYR A N 1
ATOM 571 C CA . TYR A 1 76 ? 5.610 1.097 -18.097 1.00 94.31 76 TYR A CA 1
ATOM 572 C C . TYR A 1 76 ? 6.558 0.014 -17.587 1.00 94.31 76 TYR A C 1
ATOM 574 O O . TYR A 1 76 ? 7.753 0.092 -17.869 1.00 94.31 76 TYR A O 1
ATOM 582 N N . LEU A 1 77 ? 6.042 -0.968 -16.847 1.00 95.44 77 LEU A N 1
ATOM 583 C CA . LEU A 1 77 ? 6.814 -2.117 -16.398 1.00 95.44 77 LEU A CA 1
ATOM 584 C C . LEU A 1 77 ? 6.999 -3.136 -17.537 1.00 95.44 77 LEU A C 1
ATOM 586 O O . LEU A 1 77 ? 6.172 -3.206 -18.451 1.00 95.44 77 LEU A O 1
ATOM 590 N N . PRO A 1 78 ? 8.072 -3.947 -17.493 1.00 95.19 78 PRO A N 1
ATOM 591 C CA . PRO A 1 78 ? 8.228 -5.086 -18.389 1.00 95.19 78 PRO A CA 1
ATOM 592 C C . PRO A 1 78 ? 7.042 -6.057 -18.326 1.00 95.19 78 PRO A C 1
ATOM 594 O O . PRO A 1 78 ? 6.375 -6.200 -17.300 1.00 95.19 78 PRO A O 1
ATOM 597 N N . GLU A 1 79 ? 6.806 -6.768 -19.430 1.00 93.88 79 GLU A N 1
ATOM 598 C CA . GLU A 1 79 ? 5.739 -7.765 -19.510 1.00 93.88 79 GLU A CA 1
ATOM 599 C C . GLU A 1 79 ? 5.901 -8.842 -18.423 1.00 93.88 79 GLU A C 1
ATOM 601 O O . GLU A 1 79 ? 6.988 -9.382 -18.219 1.00 93.88 79 GLU A O 1
ATOM 606 N N . GLY A 1 80 ? 4.806 -9.150 -17.723 1.00 92.50 80 GLY A N 1
ATOM 607 C CA . GLY A 1 80 ? 4.787 -10.119 -16.623 1.00 92.50 80 GLY A CA 1
ATOM 608 C C . GLY A 1 80 ? 5.047 -9.528 -15.235 1.00 92.50 80 GLY A C 1
ATOM 609 O O . GLY A 1 80 ? 4.925 -10.259 -14.256 1.00 92.50 80 GLY A O 1
ATOM 610 N N . MET A 1 81 ? 5.347 -8.230 -15.127 1.00 95.44 81 MET A N 1
ATOM 611 C CA . MET A 1 81 ? 5.463 -7.528 -13.846 1.00 95.44 81 MET A CA 1
ATOM 612 C C . MET A 1 81 ? 4.212 -6.703 -13.534 1.00 95.44 81 MET A C 1
ATOM 614 O O . MET A 1 81 ? 3.577 -6.136 -14.421 1.00 95.44 81 MET A O 1
ATOM 618 N N . THR A 1 82 ? 3.891 -6.596 -12.247 1.00 96.31 82 THR A N 1
ATOM 619 C CA . THR A 1 82 ? 2.842 -5.715 -11.720 1.00 96.31 82 THR A CA 1
ATOM 620 C C . THR A 1 82 ? 3.401 -4.928 -10.551 1.00 96.31 82 THR A C 1
ATOM 622 O O . THR A 1 82 ? 4.065 -5.494 -9.686 1.00 96.31 82 THR A O 1
ATOM 625 N N . TYR A 1 83 ? 3.129 -3.629 -10.501 1.00 97.19 83 TYR A N 1
ATOM 626 C CA . TYR A 1 83 ? 3.666 -2.758 -9.470 1.00 97.19 83 TYR A CA 1
ATOM 627 C C . TYR A 1 83 ? 3.016 -3.006 -8.114 1.00 97.19 83 TYR A C 1
ATOM 629 O O . TYR A 1 83 ? 3.706 -2.972 -7.104 1.00 97.19 83 TYR A O 1
ATOM 637 N N . ALA A 1 84 ? 1.702 -3.227 -8.071 1.00 97.19 84 ALA A N 1
ATOM 638 C CA . ALA A 1 84 ? 0.983 -3.343 -6.810 1.00 97.19 84 ALA A CA 1
ATOM 639 C C . ALA A 1 84 ? 1.268 -4.675 -6.106 1.00 97.19 84 ALA A C 1
ATOM 641 O O . ALA A 1 84 ? 1.139 -5.739 -6.711 1.00 97.19 84 ALA A O 1
ATOM 642 N N . TYR A 1 85 ? 1.581 -4.608 -4.812 1.00 96.56 85 TYR A N 1
ATOM 643 C CA . TYR A 1 85 ? 1.657 -5.791 -3.963 1.00 96.56 85 TYR A CA 1
ATOM 644 C C . TYR A 1 85 ? 0.317 -6.526 -3.919 1.00 96.56 85 TYR A C 1
ATOM 646 O O . TYR A 1 85 ? -0.742 -5.899 -3.801 1.00 96.56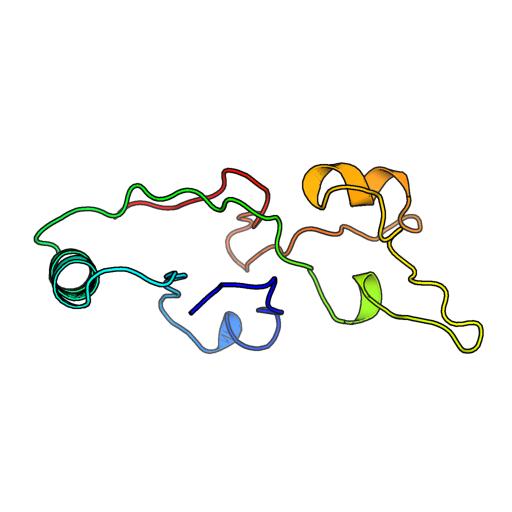 85 TYR A O 1
ATOM 654 N N . LYS A 1 86 ? 0.388 -7.855 -4.007 1.00 96.19 86 LYS A N 1
ATOM 655 C CA . LYS A 1 86 ? -0.755 -8.756 -3.944 1.00 96.19 86 LYS A CA 1
ATOM 656 C C . LYS A 1 86 ? -0.517 -9.800 -2.862 1.00 96.19 86 LYS A C 1
ATOM 658 O O . LYS A 1 86 ? 0.484 -10.508 -2.926 1.00 96.19 86 LYS A O 1
ATOM 663 N N . ASP A 1 87 ? -1.427 -9.862 -1.898 1.00 94.81 87 ASP A N 1
ATOM 664 C CA . ASP A 1 87 ? -1.340 -10.803 -0.778 1.00 94.81 87 ASP A CA 1
ATOM 665 C C . ASP A 1 87 ? -1.814 -12.219 -1.154 1.00 94.81 87 ASP A C 1
ATOM 667 O O . ASP A 1 87 ? -2.288 -12.462 -2.275 1.00 94.81 87 ASP A O 1
ATOM 671 N N . GLU A 1 88 ? -1.700 -13.167 -0.217 1.00 94.06 88 GLU A N 1
ATOM 672 C CA . GLU A 1 88 ? -2.094 -14.563 -0.447 1.00 94.06 88 GLU A CA 1
ATOM 673 C C . GLU A 1 88 ? -3.602 -14.739 -0.718 1.00 94.06 88 GLU A C 1
ATOM 675 O O . GLU A 1 88 ? -4.021 -15.685 -1.394 1.00 94.06 88 GLU A O 1
ATOM 680 N N . PHE A 1 89 ? -4.422 -13.795 -0.247 1.00 93.31 89 PHE A N 1
ATOM 681 C CA . PHE A 1 89 ? -5.872 -13.758 -0.451 1.00 93.31 89 PHE A CA 1
ATOM 682 C C . PHE A 1 89 ? -6.272 -13.072 -1.764 1.00 93.31 89 PHE A C 1
ATOM 684 O O . PHE A 1 89 ? -7.450 -13.049 -2.130 1.00 93.31 89 PHE A O 1
ATOM 691 N N . GLY A 1 90 ? -5.296 -12.557 -2.511 1.00 94.50 90 GLY A N 1
ATOM 692 C CA . GLY A 1 90 ? -5.480 -11.911 -3.798 1.00 94.50 90 GLY A CA 1
ATOM 693 C C . GLY A 1 90 ? -5.891 -10.442 -3.720 1.00 94.50 90 GLY A C 1
ATOM 694 O O . GLY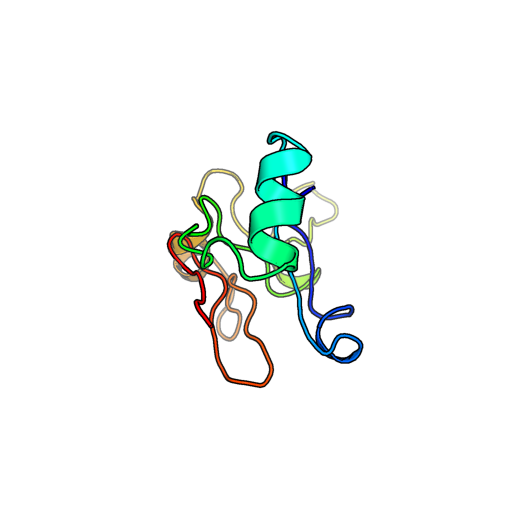 A 1 90 ? -6.278 -9.888 -4.753 1.00 94.50 90 GLY A O 1
ATOM 695 N N . ASN A 1 91 ? -5.797 -9.807 -2.552 1.00 95.00 91 ASN A N 1
ATOM 696 C CA . ASN A 1 91 ? -6.012 -8.376 -2.410 1.00 95.00 91 ASN A CA 1
ATOM 697 C C . ASN A 1 91 ? -4.840 -7.603 -3.011 1.00 95.00 91 ASN A C 1
ATOM 699 O O . ASN A 1 91 ? -3.680 -7.891 -2.726 1.00 95.00 91 ASN A O 1
ATOM 703 N N . GLU A 1 92 ? -5.144 -6.584 -3.811 1.00 95.88 92 GLU A N 1
ATOM 704 C CA . GLU A 1 92 ? -4.134 -5.708 -4.402 1.00 95.88 92 GLU A CA 1
ATOM 705 C C . GLU A 1 92 ? -4.041 -4.396 -3.622 1.00 95.88 92 GLU A C 1
ATOM 707 O O . GLU A 1 92 ? -5.013 -3.645 -3.517 1.00 95.88 92 GLU A O 1
ATOM 712 N N . TYR A 1 93 ? -2.844 -4.068 -3.139 1.00 95.81 93 TYR A N 1
ATOM 713 C CA . TYR A 1 93 ? -2.566 -2.890 -2.314 1.00 95.81 93 TYR A CA 1
ATOM 714 C C . TYR A 1 93 ? -2.371 -1.636 -3.187 1.00 95.81 93 TYR A C 1
ATOM 716 O O . TYR A 1 93 ? -1.363 -0.927 -3.112 1.00 95.81 93 TYR A O 1
ATOM 724 N N . LYS A 1 94 ? -3.356 -1.377 -4.054 1.00 96.44 94 LYS A N 1
ATOM 725 C CA . LYS A 1 94 ? -3.458 -0.195 -4.921 1.00 96.44 94 LYS A CA 1
ATOM 726 C C . LYS A 1 94 ? -3.995 1.020 -4.168 1.00 96.44 94 LYS A C 1
ATOM 728 O O . LYS A 1 94 ? -4.546 0.919 -3.072 1.00 96.44 94 LYS A O 1
ATOM 733 N N . LEU A 1 95 ? -3.849 2.190 -4.794 1.00 95.81 95 LEU A N 1
ATOM 734 C CA . LEU A 1 95 ? -4.521 3.415 -4.361 1.00 95.81 95 LEU A CA 1
ATOM 735 C C . LEU A 1 95 ? -6.011 3.126 -4.123 1.00 95.81 95 LEU A C 1
ATOM 737 O O . LEU A 1 95 ? -6.696 2.612 -5.005 1.00 95.81 95 LEU A O 1
ATOM 741 N N . GLY A 1 96 ? -6.507 3.482 -2.941 1.00 96.38 96 GLY A N 1
ATOM 742 C CA . GLY A 1 96 ? -7.898 3.271 -2.556 1.00 96.38 96 GLY A CA 1
ATOM 743 C C . GLY A 1 96 ? -8.200 1.903 -1.940 1.00 96.38 96 GLY A C 1
ATOM 744 O O . GLY A 1 96 ? -9.348 1.674 -1.574 1.00 96.38 96 GLY A O 1
ATOM 745 N N . PHE A 1 97 ? -7.219 1.010 -1.782 1.00 96.44 97 PHE A N 1
ATOM 746 C CA . PHE A 1 97 ? -7.423 -0.267 -1.096 1.00 96.44 97 PHE A CA 1
ATOM 747 C C . PHE A 1 97 ? -7.542 -0.087 0.424 1.00 96.44 97 PHE A C 1
ATOM 749 O O . PHE A 1 97 ? -6.810 0.695 1.029 1.00 96.44 97 PHE A O 1
ATOM 756 N N . GLY A 1 98 ? -8.438 -0.838 1.054 1.00 95.75 98 GLY A N 1
ATOM 757 C CA . GLY A 1 98 ? -8.575 -0.914 2.503 1.00 95.75 98 GLY A CA 1
ATOM 758 C C . GLY A 1 98 ? -9.577 -1.993 2.890 1.00 95.75 98 GLY A C 1
ATOM 759 O O . GLY A 1 98 ? -10.470 -2.329 2.113 1.00 95.75 98 GLY A O 1
ATOM 760 N N . LEU A 1 99 ? -9.412 -2.541 4.091 1.00 94.62 99 LEU A N 1
ATOM 761 C CA . LEU A 1 99 ? -10.266 -3.594 4.634 1.00 94.62 99 LEU A CA 1
ATOM 762 C C . LEU A 1 99 ? -11.073 -3.081 5.827 1.00 94.62 99 LEU A C 1
ATOM 764 O O . LEU A 1 99 ? -10.739 -2.074 6.457 1.00 94.62 99 LEU A O 1
ATOM 768 N N . THR A 1 100 ? -12.132 -3.818 6.140 1.00 93.06 100 THR A N 1
ATOM 769 C CA . THR A 1 100 ? -12.922 -3.660 7.360 1.00 93.06 100 THR A CA 1
ATOM 770 C C . THR A 1 100 ? -13.009 -5.000 8.101 1.00 93.06 100 THR A C 1
ATOM 772 O O . THR A 1 100 ? -12.505 -5.998 7.584 1.00 93.06 100 THR A O 1
ATOM 775 N N . TYR A 1 101 ? -13.562 -5.009 9.318 1.00 89.19 101 TYR A N 1
ATOM 776 C CA . TYR A 1 101 ? -13.720 -6.234 10.122 1.00 89.19 101 TYR A CA 1
ATOM 777 C C . TYR A 1 101 ? -14.728 -7.221 9.538 1.00 89.19 101 TYR A C 1
ATOM 779 O O . TYR A 1 101 ? -15.713 -6.758 8.917 1.00 89.19 101 TYR A O 1
#

Radius of gyration: 15.27 Å; Cα contacts (8 Å, |Δi|>4): 142; chains: 1; bounding box: 38×25×40 Å